Protein AF-I7Z9V4-F1 (afdb_monomer_lite)

pLDDT: mean 85.94, std 7.84, range [61.59, 96.0]

Structure (mmCIF, N/CA/C/O backbone):
data_AF-I7Z9V4-F1
#
_entry.id   AF-I7Z9V4-F1
#
loop_
_atom_site.group_PDB
_atom_site.id
_atom_site.type_symbol
_atom_site.label_atom_id
_atom_site.label_alt_id
_atom_site.label_comp_id
_atom_site.label_asym_id
_atom_site.label_entity_id
_atom_site.label_seq_id
_atom_site.pdbx_PDB_ins_code
_atom_site.Cartn_x
_atom_site.Cartn_y
_atom_site.Cartn_z
_atom_site.occupancy
_atom_site.B_iso_or_equiv
_atom_site.auth_seq_id
_atom_site.auth_comp_id
_atom_site.auth_asym_id
_atom_site.auth_atom_id
_atom_site.pdbx_PDB_model_num
ATOM 1 N N . MET A 1 1 ? 16.704 -8.559 -14.288 1.00 62.06 1 MET A N 1
ATOM 2 C CA . MET A 1 1 ? 15.448 -8.870 -13.557 1.00 62.06 1 MET A CA 1
ATOM 3 C C . MET A 1 1 ? 15.035 -7.583 -12.851 1.00 62.06 1 MET A C 1
ATOM 5 O O . MET A 1 1 ? 15.933 -6.835 -12.492 1.00 62.06 1 MET A O 1
ATOM 9 N N . ARG A 1 2 ? 13.741 -7.249 -12.738 1.00 76.56 2 ARG A N 1
ATOM 10 C CA . ARG A 1 2 ? 13.324 -6.050 -11.986 1.00 76.56 2 ARG A CA 1
ATOM 11 C C . ARG A 1 2 ? 13.035 -6.432 -10.541 1.00 76.56 2 ARG A C 1
ATOM 13 O O . ARG A 1 2 ? 12.308 -7.393 -10.304 1.00 76.56 2 ARG A O 1
ATOM 20 N N . GLU A 1 3 ? 13.613 -5.685 -9.614 1.00 88.94 3 GLU A N 1
ATOM 21 C CA . GLU A 1 3 ? 13.333 -5.782 -8.184 1.00 88.94 3 GLU A CA 1
ATOM 22 C C . GLU A 1 3 ? 12.422 -4.625 -7.778 1.00 88.94 3 GLU A C 1
ATOM 24 O O . GLU A 1 3 ? 12.515 -3.532 -8.342 1.00 88.94 3 GLU A O 1
ATOM 29 N N . LEU A 1 4 ? 11.540 -4.869 -6.810 1.00 91.19 4 LEU A N 1
ATOM 30 C CA . LEU A 1 4 ? 10.693 -3.848 -6.206 1.00 91.19 4 LEU A CA 1
ATOM 31 C C . LEU A 1 4 ? 11.078 -3.669 -4.738 1.00 91.19 4 LEU A C 1
ATOM 33 O O . LEU A 1 4 ? 11.010 -4.610 -3.947 1.00 91.19 4 LEU A O 1
ATOM 37 N N . VAL A 1 5 ? 11.425 -2.444 -4.359 1.00 92.44 5 VAL A N 1
ATOM 38 C CA . VAL A 1 5 ? 11.632 -2.040 -2.966 1.00 92.44 5 VAL A CA 1
ATOM 39 C C . VAL A 1 5 ? 10.415 -1.271 -2.494 1.00 92.44 5 VAL A C 1
ATOM 41 O O . VAL A 1 5 ? 10.036 -0.278 -3.100 1.00 92.44 5 VAL A O 1
ATOM 44 N N . PHE A 1 6 ? 9.841 -1.719 -1.385 1.00 93.19 6 PHE A N 1
ATOM 45 C CA . PHE A 1 6 ? 8.709 -1.097 -0.718 1.00 93.19 6 PHE A CA 1
ATOM 46 C C . PHE A 1 6 ? 9.209 -0.415 0.550 1.00 93.19 6 PHE A C 1
ATOM 48 O O . PHE A 1 6 ? 9.813 -1.070 1.400 1.00 93.19 6 PHE A O 1
ATOM 55 N N . GLU A 1 7 ? 8.912 0.869 0.708 1.00 93.62 7 GLU A N 1
ATOM 56 C CA . GLU A 1 7 ? 9.050 1.611 1.956 1.00 93.62 7 GLU A CA 1
ATOM 57 C C . GLU A 1 7 ? 7.664 1.960 2.499 1.00 93.62 7 GLU A C 1
ATOM 59 O O . GLU A 1 7 ? 6.895 2.696 1.880 1.00 93.62 7 GLU A O 1
ATOM 64 N N . LEU A 1 8 ? 7.335 1.415 3.669 1.00 93.31 8 LEU A N 1
ATOM 65 C CA . LEU A 1 8 ? 5.993 1.454 4.244 1.00 93.31 8 LEU A CA 1
ATOM 66 C C . LEU A 1 8 ? 6.003 2.180 5.589 1.00 93.31 8 LEU A C 1
ATOM 68 O O . LEU A 1 8 ? 6.822 1.886 6.463 1.00 93.31 8 LEU A O 1
ATOM 72 N N . ARG A 1 9 ? 5.078 3.124 5.781 1.00 92.06 9 ARG A N 1
ATOM 73 C CA . ARG A 1 9 ? 4.925 3.889 7.029 1.00 92.06 9 ARG A CA 1
ATOM 74 C C . ARG A 1 9 ? 3.462 3.921 7.450 1.00 92.06 9 ARG A C 1
ATOM 76 O O . ARG A 1 9 ? 2.615 4.442 6.728 1.00 92.06 9 ARG A O 1
ATOM 83 N N . PHE A 1 10 ? 3.174 3.406 8.640 1.00 90.75 10 PHE A N 1
ATOM 84 C CA . PHE A 1 10 ? 1.813 3.322 9.166 1.00 90.75 10 PHE A CA 1
ATOM 85 C C . PHE A 1 10 ? 1.508 4.480 10.109 1.00 90.75 10 PHE A C 1
ATOM 87 O O . PHE A 1 10 ? 2.276 4.760 11.035 1.00 90.75 10 PHE A O 1
ATOM 94 N N . LYS A 1 11 ? 0.352 5.108 9.909 1.00 89.94 11 LYS A N 1
ATOM 95 C CA . LYS A 1 11 ? -0.193 6.151 10.778 1.00 89.94 11 LYS A CA 1
ATOM 96 C C . LYS A 1 11 ? -1.550 5.700 11.297 1.00 89.94 11 LYS A C 1
ATOM 98 O O . LYS A 1 11 ? -2.368 5.191 10.542 1.00 89.94 11 LYS A O 1
ATOM 103 N N . GLY A 1 12 ? -1.758 5.844 12.594 1.00 85.25 12 GLY A N 1
ATOM 104 C CA . GLY A 1 12 ? -3.032 5.614 13.249 1.00 85.25 12 GLY A CA 1
ATOM 105 C C . GLY A 1 12 ? -3.822 6.906 13.383 1.00 85.25 12 GLY A C 1
ATOM 106 O O . GLY A 1 12 ? -3.581 7.902 12.697 1.00 85.25 12 GLY A O 1
ATOM 107 N N . GLU A 1 13 ? -4.744 6.890 14.333 1.00 80.25 13 GLU A N 1
ATOM 108 C CA . GLU A 1 13 ? -5.610 8.017 14.640 1.00 80.25 13 GLU A CA 1
ATOM 109 C C . GLU A 1 13 ? -4.804 9.284 14.986 1.00 80.25 13 GLU A C 1
ATOM 111 O O . GLU A 1 13 ? -3.750 9.227 15.633 1.00 80.25 13 GLU A O 1
ATOM 116 N N . ALA A 1 14 ? -5.277 10.439 14.505 1.00 78.50 14 ALA A N 1
ATOM 117 C CA . ALA A 1 14 ? -4.595 11.733 14.625 1.00 78.50 14 ALA A CA 1
ATOM 118 C C . ALA A 1 14 ? -3.151 11.764 14.063 1.00 78.50 14 ALA A C 1
ATOM 120 O O . ALA A 1 14 ? -2.333 12.580 14.487 1.00 78.50 14 ALA A O 1
ATOM 121 N N . GLY A 1 15 ? -2.820 10.879 13.113 1.00 76.12 15 GLY A N 1
ATOM 122 C CA . GLY A 1 15 ? -1.522 10.865 12.432 1.00 76.12 15 GLY A CA 1
ATOM 123 C C . GLY A 1 15 ? -0.374 10.281 13.260 1.00 76.12 15 GLY A C 1
ATOM 124 O O . GLY A 1 15 ? 0.785 10.396 12.854 1.00 76.12 15 GLY A O 1
ATOM 125 N N . LYS A 1 16 ? -0.670 9.651 14.406 1.00 82.38 16 LYS A N 1
ATOM 126 C CA . LYS A 1 16 ? 0.355 9.035 15.258 1.00 82.38 16 LYS A CA 1
ATOM 127 C C . LYS A 1 16 ? 1.026 7.867 14.527 1.00 82.38 16 LYS A C 1
ATOM 129 O O . LYS A 1 16 ? 0.317 6.980 14.051 1.00 82.38 16 LYS A O 1
ATOM 134 N N . PRO A 1 17 ? 2.365 7.815 14.438 1.00 83.62 17 PRO A N 1
ATOM 135 C CA . PRO A 1 17 ? 3.048 6.678 13.832 1.00 83.62 17 PRO A CA 1
ATOM 136 C C . PRO A 1 17 ? 2.796 5.410 14.661 1.00 83.62 17 PRO A C 1
ATOM 138 O O . PRO A 1 17 ? 2.938 5.435 15.882 1.00 83.62 17 PRO A O 1
ATOM 141 N N . LEU A 1 18 ? 2.411 4.314 14.001 1.00 78.88 18 LEU A N 1
ATOM 142 C CA . LEU A 1 18 ? 2.132 3.032 14.670 1.00 78.88 18 LEU A CA 1
ATOM 143 C C . LEU A 1 18 ? 3.340 2.089 14.683 1.00 78.88 18 LEU A C 1
ATOM 145 O O . LEU A 1 18 ? 3.463 1.271 15.589 1.00 78.88 18 LEU A O 1
ATOM 149 N N . LEU A 1 19 ? 4.218 2.187 13.680 1.00 71.56 19 LEU A N 1
ATOM 150 C CA . LEU A 1 19 ? 5.399 1.339 13.507 1.00 71.56 19 LEU A CA 1
ATOM 151 C C . LEU A 1 19 ? 6.548 2.146 12.890 1.00 71.56 19 LEU A C 1
ATOM 153 O O . LEU A 1 19 ? 6.319 3.134 12.186 1.00 71.56 19 LEU A O 1
ATOM 157 N N . SER A 1 20 ? 7.780 1.690 13.118 1.00 65.56 20 SER A N 1
ATOM 158 C CA . SER A 1 20 ? 8.951 2.151 12.367 1.00 65.56 20 SER A CA 1
ATOM 159 C C . SER A 1 20 ? 8.789 1.849 10.869 1.00 65.56 20 SER A C 1
ATOM 161 O O . SER A 1 20 ? 8.086 0.894 10.527 1.00 65.56 20 SER A O 1
ATOM 163 N N . PRO A 1 21 ? 9.433 2.624 9.973 1.00 67.75 21 PRO A N 1
ATOM 164 C CA . PRO A 1 21 ? 9.403 2.352 8.541 1.00 67.75 21 PRO A CA 1
ATOM 165 C C . PRO A 1 21 ? 9.775 0.897 8.253 1.00 67.75 21 PRO A C 1
ATOM 167 O O . PRO A 1 21 ? 10.824 0.420 8.688 1.00 67.75 21 PRO A O 1
ATOM 170 N N . TYR A 1 22 ? 8.895 0.197 7.547 1.00 80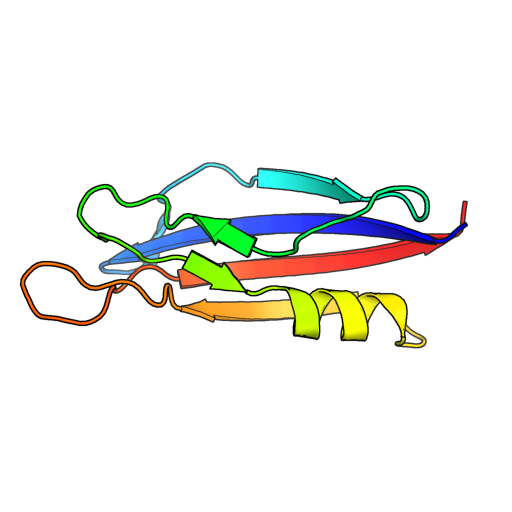.06 22 TYR A N 1
ATOM 171 C CA . TYR A 1 22 ? 9.090 -1.194 7.170 1.00 80.06 22 TYR A CA 1
ATOM 172 C C . TYR A 1 22 ? 9.560 -1.248 5.721 1.00 80.06 22 TYR A C 1
ATOM 174 O O . TYR A 1 22 ? 8.934 -0.646 4.846 1.00 80.06 22 TYR A O 1
ATOM 182 N N . LYS A 1 23 ? 10.674 -1.944 5.480 1.00 84.62 23 LYS A N 1
ATOM 183 C CA . LYS A 1 23 ? 11.255 -2.105 4.150 1.00 84.62 23 LYS A CA 1
ATOM 184 C C . LYS A 1 23 ? 11.156 -3.558 3.718 1.00 84.62 23 LYS A C 1
ATOM 186 O O . LYS A 1 23 ? 11.632 -4.438 4.432 1.00 84.62 23 LYS A O 1
ATOM 191 N N . GLN A 1 24 ? 10.574 -3.793 2.549 1.00 85.25 24 GLN A N 1
ATOM 192 C CA . GLN A 1 24 ? 10.458 -5.125 1.962 1.00 85.25 24 GLN A CA 1
ATOM 193 C C . GLN A 1 24 ? 10.945 -5.103 0.516 1.00 85.25 24 GLN A C 1
ATOM 195 O O . GLN A 1 24 ? 10.718 -4.132 -0.203 1.00 85.25 24 GLN A O 1
ATOM 200 N N . ILE A 1 25 ? 11.643 -6.160 0.107 1.00 85.12 25 ILE A N 1
ATOM 201 C CA . ILE A 1 25 ? 12.190 -6.308 -1.242 1.00 85.12 25 ILE A CA 1
ATOM 202 C C . ILE A 1 25 ? 11.529 -7.523 -1.877 1.00 85.12 25 ILE A C 1
ATOM 204 O O . ILE A 1 25 ? 11.470 -8.583 -1.253 1.00 85.12 25 ILE A O 1
ATOM 208 N N . TYR A 1 26 ? 11.034 -7.348 -3.096 1.00 84.50 26 TYR A N 1
ATOM 209 C CA . TYR A 1 26 ? 10.477 -8.414 -3.913 1.00 84.50 26 TYR A CA 1
ATOM 210 C C . TYR A 1 26 ? 11.303 -8.558 -5.186 1.00 84.50 26 TYR A C 1
ATOM 212 O O . TYR A 1 26 ? 11.519 -7.584 -5.910 1.00 84.50 26 TYR A O 1
ATOM 220 N N . THR A 1 27 ? 11.751 -9.776 -5.461 1.00 82.06 27 THR A N 1
ATOM 221 C CA . THR A 1 27 ? 12.483 -10.132 -6.678 1.00 82.06 27 THR A CA 1
ATOM 222 C C . THR A 1 27 ? 11.534 -10.781 -7.690 1.00 82.06 27 THR A C 1
ATOM 224 O O . THR A 1 27 ? 10.471 -11.290 -7.333 1.00 82.06 27 THR A O 1
ATOM 227 N N . GLY A 1 28 ? 11.883 -10.734 -8.979 1.00 72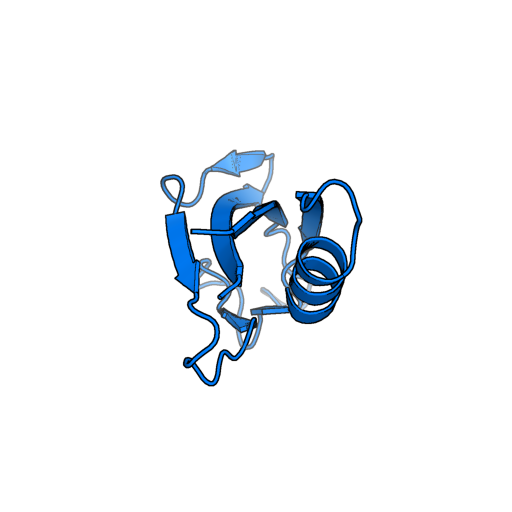.81 28 GLY A N 1
ATOM 228 C CA . GLY A 1 28 ? 10.997 -11.184 -10.064 1.00 72.81 28 GLY A CA 1
ATOM 229 C C . GLY A 1 28 ? 10.697 -12.690 -10.088 1.00 72.81 28 GLY A C 1
ATOM 230 O O . GLY A 1 28 ? 9.813 -13.122 -10.822 1.00 72.81 28 GLY A O 1
ATOM 231 N N . ASP A 1 29 ? 11.423 -13.487 -9.310 1.00 72.88 29 ASP A N 1
ATOM 232 C CA . ASP A 1 29 ? 11.208 -14.920 -9.091 1.00 72.88 29 ASP A CA 1
ATOM 233 C C . ASP A 1 29 ? 10.269 -15.227 -7.908 1.00 72.88 29 ASP A C 1
ATOM 235 O O . ASP A 1 29 ? 9.848 -16.374 -7.738 1.00 72.88 29 ASP A O 1
ATOM 239 N N . MET A 1 30 ? 9.887 -14.224 -7.109 1.00 76.94 30 MET A N 1
ATOM 240 C CA . MET A 1 30 ? 8.940 -14.404 -6.009 1.00 76.94 30 MET A CA 1
ATOM 241 C C . MET A 1 30 ? 7.496 -14.388 -6.518 1.00 76.94 30 MET A C 1
ATOM 243 O O . MET A 1 30 ? 7.050 -13.433 -7.152 1.00 76.94 30 MET A O 1
ATOM 247 N N . GLN A 1 31 ? 6.709 -15.401 -6.145 1.00 67.75 31 GLN A N 1
ATOM 248 C CA . GLN A 1 31 ? 5.250 -15.265 -6.141 1.00 67.75 31 GLN A CA 1
ATOM 249 C C . GLN A 1 31 ? 4.864 -14.364 -4.963 1.00 67.75 31 GLN A C 1
ATOM 251 O O . GLN A 1 31 ? 4.787 -14.812 -3.819 1.00 67.75 31 GLN A O 1
ATOM 256 N N . ALA A 1 32 ? 4.702 -13.072 -5.239 1.00 72.38 32 ALA A N 1
ATOM 257 C CA . ALA A 1 32 ? 4.383 -12.066 -4.238 1.00 72.38 32 ALA A CA 1
ATOM 258 C C . ALA A 1 32 ? 2.872 -11.816 -4.167 1.00 72.38 32 ALA A C 1
ATOM 260 O O . ALA A 1 32 ? 2.229 -11.544 -5.178 1.00 72.38 32 ALA A O 1
ATOM 261 N N . PHE A 1 33 ? 2.323 -11.848 -2.954 1.00 79.06 33 PHE A N 1
ATOM 262 C CA . PHE A 1 33 ? 1.020 -11.264 -2.655 1.00 79.06 33 PHE A CA 1
ATOM 263 C C . PHE A 1 33 ? 1.267 -9.904 -2.012 1.00 79.06 33 PHE A C 1
ATOM 265 O O . PHE A 1 33 ? 1.863 -9.824 -0.939 1.00 79.06 33 PHE A O 1
ATOM 272 N N . PHE A 1 34 ? 0.821 -8.830 -2.659 1.00 86.56 34 PHE A N 1
ATOM 273 C CA . PHE A 1 34 ? 1.017 -7.462 -2.174 1.00 86.56 34 PHE A CA 1
ATOM 274 C C . PHE A 1 34 ? -0.060 -7.058 -1.157 1.00 86.56 34 PHE A C 1
ATOM 276 O O . PHE A 1 34 ? -0.567 -5.937 -1.176 1.00 86.56 34 PHE A O 1
ATOM 283 N N . GLU A 1 35 ? -0.412 -7.980 -0.261 1.00 87.94 35 GLU A N 1
ATOM 284 C CA . GLU A 1 35 ? -1.365 -7.749 0.817 1.00 87.94 35 GLU A CA 1
ATOM 285 C C . GLU A 1 35 ? -0.641 -7.627 2.158 1.00 87.94 35 GLU A C 1
ATOM 287 O O . GLU A 1 35 ? 0.147 -8.492 2.541 1.00 87.94 35 GLU A O 1
ATOM 292 N N . LEU A 1 36 ? -0.934 -6.559 2.902 1.00 89.00 36 LEU A N 1
ATOM 293 C CA . LEU A 1 36 ? -0.437 -6.371 4.264 1.00 89.00 36 LEU A CA 1
ATOM 294 C C . LEU A 1 36 ? -1.583 -6.321 5.265 1.00 89.00 36 LEU A C 1
ATOM 296 O O . LEU A 1 36 ? -2.577 -5.627 5.061 1.00 89.00 36 LEU A O 1
ATOM 300 N N . GLN A 1 37 ? -1.406 -7.001 6.393 1.00 88.50 37 GLN A N 1
ATOM 301 C CA . GLN A 1 37 ? -2.343 -6.938 7.510 1.00 88.50 37 GLN A CA 1
ATOM 302 C C . GLN A 1 37 ? -2.288 -5.571 8.204 1.00 88.50 37 GLN A C 1
ATOM 304 O O . GLN A 1 37 ? -1.235 -4.934 8.296 1.00 88.50 37 GLN A O 1
ATOM 309 N N . CYS A 1 38 ? -3.433 -5.123 8.713 1.00 88.62 38 CYS A N 1
ATOM 310 C CA . CYS A 1 38 ? -3.517 -3.895 9.496 1.00 88.62 38 CYS A CA 1
ATOM 311 C C . CYS A 1 38 ? -2.742 -4.056 10.818 1.00 88.62 38 CYS A C 1
ATOM 313 O O . CYS A 1 38 ? -3.014 -4.997 11.561 1.00 88.62 38 CYS A O 1
ATOM 315 N N . PRO A 1 39 ? -1.800 -3.158 11.165 1.00 86.25 39 PRO A N 1
ATOM 316 C CA . PRO A 1 39 ? -0.978 -3.331 12.365 1.00 86.25 39 PRO A CA 1
ATOM 317 C C . PRO A 1 39 ? -1.724 -3.027 13.674 1.00 86.25 39 PRO A C 1
ATOM 319 O O . PRO A 1 39 ? -1.240 -3.364 14.753 1.00 86.25 39 PRO A O 1
ATOM 322 N N . SER A 1 40 ? -2.889 -2.374 13.605 1.00 83.69 40 SER A N 1
ATOM 323 C CA . SER A 1 40 ? -3.707 -2.102 14.787 1.00 83.69 40 SER A CA 1
ATOM 324 C C . SER A 1 40 ? -4.491 -3.345 15.201 1.00 83.69 40 SER A C 1
ATOM 326 O O . SER A 1 40 ? -5.267 -3.880 14.415 1.00 83.69 40 SER A O 1
ATOM 328 N N . ARG A 1 41 ? -4.354 -3.755 16.468 1.00 80.75 41 ARG A N 1
ATOM 329 C CA . ARG A 1 41 ? -5.116 -4.876 17.052 1.00 80.75 41 ARG A CA 1
ATOM 330 C C . ARG A 1 41 ? -6.618 -4.617 17.116 1.00 80.75 41 ARG A C 1
ATOM 332 O O . ARG A 1 41 ? -7.398 -5.560 17.162 1.00 80.75 41 ARG A O 1
ATOM 339 N N . GLU A 1 42 ? -7.011 -3.350 17.140 1.00 82.38 42 GLU A N 1
ATOM 340 C CA . GLU A 1 42 ? -8.415 -2.940 17.183 1.00 82.38 42 GLU A CA 1
ATOM 341 C C . GLU A 1 42 ? -9.087 -3.056 15.808 1.00 82.38 42 GLU A C 1
ATOM 343 O O . GLU A 1 42 ? -10.311 -3.084 15.718 1.00 82.38 42 GLU A O 1
ATOM 348 N N . CYS A 1 43 ? -8.284 -3.161 14.745 1.00 85.06 43 CYS A N 1
ATOM 349 C CA . CYS A 1 43 ? -8.733 -3.309 13.370 1.00 85.06 43 CYS A CA 1
ATOM 350 C C . CYS A 1 43 ? -8.822 -4.784 12.980 1.00 85.06 43 CYS A C 1
ATOM 352 O O . CYS A 1 43 ? -7.871 -5.364 12.454 1.00 85.06 43 CYS A O 1
ATOM 354 N N . ALA A 1 44 ? 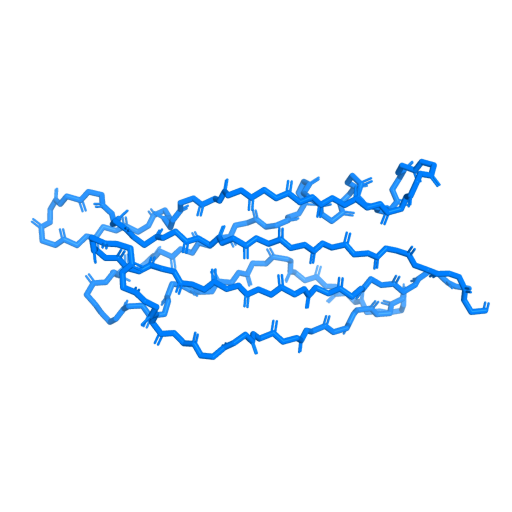-9.984 -5.391 13.216 1.00 79.38 44 ALA A N 1
ATOM 355 C CA . ALA A 1 44 ? -10.219 -6.786 12.864 1.00 79.38 44 ALA A CA 1
ATOM 356 C C . ALA A 1 44 ? -10.433 -6.961 11.349 1.00 79.38 44 ALA A C 1
ATOM 358 O O . ALA A 1 44 ? -11.115 -6.157 10.707 1.00 79.38 44 ALA A O 1
ATOM 359 N N . GLY A 1 45 ? -9.859 -8.032 10.785 1.00 76.00 45 GLY A N 1
ATOM 360 C CA . GLY A 1 45 ? -10.086 -8.464 9.396 1.00 76.00 45 GLY A CA 1
ATOM 361 C C . GLY A 1 45 ? -9.641 -7.470 8.317 1.00 76.00 45 GLY A C 1
ATOM 362 O O . GLY A 1 45 ? -10.076 -7.574 7.174 1.00 76.00 45 GLY A O 1
ATOM 363 N N . GLY A 1 46 ? -8.823 -6.480 8.682 1.00 84.62 46 GLY A N 1
ATOM 364 C CA . GLY A 1 46 ? -8.408 -5.395 7.803 1.00 84.62 46 GLY A CA 1
ATOM 365 C C . GLY A 1 46 ? -7.022 -5.581 7.209 1.00 84.62 46 GLY A C 1
ATOM 366 O O . GLY A 1 46 ? -6.124 -6.141 7.834 1.00 84.62 46 GLY A O 1
ATOM 367 N N . GLY A 1 47 ? -6.817 -4.998 6.035 1.00 90.75 47 GLY A N 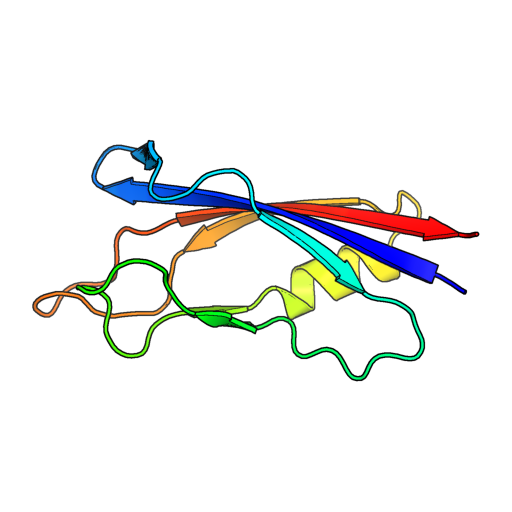1
ATOM 368 C CA . GLY A 1 47 ? -5.509 -4.949 5.405 1.00 90.75 47 GLY A CA 1
ATOM 369 C C . GLY A 1 47 ? -5.407 -3.874 4.336 1.00 90.75 47 GLY A C 1
ATOM 370 O O . GLY A 1 47 ? -6.337 -3.088 4.114 1.00 90.75 47 GLY A O 1
ATOM 371 N N . PHE A 1 48 ? -4.253 -3.870 3.688 1.00 92.38 48 PHE A N 1
ATOM 372 C CA . PHE A 1 48 ? -3.878 -3.014 2.577 1.00 92.38 48 PHE A CA 1
ATOM 373 C C . PHE A 1 48 ? -3.613 -3.897 1.363 1.00 92.38 48 PHE A C 1
ATOM 375 O O . PHE A 1 48 ? -2.995 -4.947 1.501 1.00 92.38 48 PHE A O 1
ATOM 382 N N . ASP A 1 49 ? -4.071 -3.461 0.192 1.00 92.38 49 ASP A N 1
ATOM 383 C CA . ASP A 1 49 ? -3.715 -4.071 -1.091 1.00 92.38 49 ASP A CA 1
ATOM 384 C C . ASP A 1 49 ? -2.836 -3.074 -1.841 1.00 92.38 49 ASP A C 1
ATOM 386 O O . ASP A 1 49 ? -3.253 -1.944 -2.110 1.00 92.38 49 ASP A O 1
ATOM 390 N N . LEU A 1 50 ? -1.603 -3.487 -2.101 1.00 93.50 50 LEU A N 1
ATOM 391 C CA . LEU A 1 50 ? -0.588 -2.730 -2.817 1.00 93.50 50 LEU A CA 1
ATOM 392 C C . LEU A 1 50 ? -0.427 -3.221 -4.261 1.00 93.50 50 LEU A C 1
ATOM 394 O O . LEU A 1 50 ? 0.419 -2.680 -4.964 1.00 93.50 50 LEU A O 1
ATOM 398 N N . SER A 1 51 ? -1.224 -4.187 -4.731 1.00 91.88 51 SER A N 1
ATOM 399 C CA . SER A 1 51 ? -1.057 -4.813 -6.053 1.00 91.88 51 SER A CA 1
ATOM 400 C C . SER A 1 51 ? -1.083 -3.776 -7.170 1.00 91.88 51 SER A C 1
ATOM 402 O O . SER A 1 51 ? -0.140 -3.672 -7.943 1.00 91.88 51 SER A O 1
ATOM 404 N N . THR A 1 52 ? -2.079 -2.883 -7.173 1.00 92.06 52 THR A N 1
ATOM 405 C CA . THR A 1 52 ? -2.148 -1.795 -8.165 1.00 92.06 52 THR A CA 1
ATOM 406 C C . THR A 1 52 ? -0.960 -0.828 -8.080 1.00 92.06 52 THR A C 1
ATOM 408 O O . THR A 1 52 ? -0.535 -0.281 -9.096 1.00 92.06 52 THR A O 1
ATOM 411 N N . ALA A 1 53 ? -0.426 -0.575 -6.883 1.00 93.25 53 ALA A N 1
ATOM 412 C CA . ALA A 1 53 ? 0.736 0.295 -6.708 1.00 93.25 53 ALA A CA 1
ATOM 413 C C . ALA A 1 53 ? 2.028 -0.388 -7.188 1.00 93.25 53 ALA A C 1
ATOM 415 O O . ALA A 1 53 ? 2.847 0.237 -7.862 1.00 93.25 53 ALA A O 1
ATOM 416 N N . ALA A 1 54 ? 2.167 -1.683 -6.902 1.00 91.56 54 ALA A N 1
ATOM 417 C CA . ALA A 1 54 ? 3.250 -2.531 -7.377 1.00 91.56 54 ALA A CA 1
ATOM 418 C C . ALA A 1 54 ? 3.242 -2.630 -8.909 1.00 91.56 54 ALA A C 1
ATOM 420 O O . ALA A 1 54 ? 4.273 -2.386 -9.530 1.00 91.56 54 ALA A O 1
ATOM 421 N N . ASP A 1 55 ? 2.077 -2.870 -9.518 1.00 90.56 55 ASP A N 1
ATOM 422 C CA . ASP A 1 55 ? 1.902 -2.925 -10.975 1.00 90.56 55 ASP A CA 1
ATOM 423 C C . ASP A 1 55 ? 2.288 -1.599 -11.639 1.00 90.56 55 ASP A C 1
ATOM 425 O O . ASP A 1 55 ? 2.974 -1.580 -12.662 1.00 90.56 55 ASP A O 1
ATOM 429 N N . ARG A 1 56 ? 1.899 -0.465 -11.036 1.00 91.50 56 ARG A N 1
ATOM 430 C CA . ARG A 1 56 ? 2.305 0.864 -11.519 1.00 91.50 56 ARG A CA 1
ATOM 431 C C . ARG A 1 56 ? 3.813 1.065 -11.430 1.00 91.50 56 ARG A C 1
ATOM 433 O O . ARG A 1 56 ? 4.404 1.541 -12.396 1.00 91.50 56 ARG A O 1
ATOM 440 N N . ALA A 1 57 ? 4.440 0.712 -10.309 1.00 91.75 57 ALA A N 1
ATOM 441 C CA . ALA A 1 57 ? 5.890 0.822 -10.173 1.00 91.75 57 ALA A CA 1
ATOM 442 C C . ALA A 1 57 ? 6.605 -0.084 -11.192 1.00 91.75 57 ALA A C 1
ATOM 444 O O . ALA A 1 57 ? 7.495 0.372 -11.901 1.00 91.75 57 ALA A O 1
ATOM 445 N N . ALA A 1 58 ? 6.159 -1.332 -11.343 1.00 89.19 58 ALA A N 1
ATOM 446 C CA . ALA A 1 58 ? 6.750 -2.300 -12.262 1.00 89.19 58 ALA A CA 1
ATOM 447 C C . ALA A 1 58 ? 6.572 -1.930 -13.747 1.00 89.19 58 ALA A C 1
ATOM 449 O O . ALA A 1 58 ? 7.470 -2.201 -14.549 1.00 89.19 58 ALA A O 1
ATOM 450 N N . GLY A 1 59 ? 5.430 -1.336 -14.114 1.00 87.19 59 GLY A N 1
ATOM 451 C CA . GLY A 1 59 ? 5.062 -1.011 -15.497 1.00 87.19 59 GLY A CA 1
ATOM 452 C C . GLY A 1 59 ? 5.371 0.420 -15.947 1.00 87.19 59 GLY A C 1
ATOM 453 O O . GLY A 1 59 ? 5.382 0.685 -17.149 1.00 87.19 59 GLY A O 1
ATOM 454 N N . SER A 1 60 ? 5.618 1.352 -15.023 1.00 86.00 60 SER A N 1
ATOM 455 C CA . SER A 1 60 ? 5.944 2.743 -15.369 1.00 86.00 60 SER A CA 1
ATOM 456 C C . SER A 1 60 ? 7.380 2.899 -15.878 1.00 86.00 60 SER A C 1
ATOM 458 O O . SER A 1 60 ? 8.270 2.104 -15.567 1.00 86.00 60 SER A O 1
ATOM 460 N N . HIS A 1 61 ? 7.607 3.951 -16.669 1.00 83.25 61 HIS A N 1
ATOM 461 C CA . HIS A 1 61 ? 8.944 4.330 -17.128 1.00 83.25 61 HIS A CA 1
ATOM 462 C C . HIS A 1 61 ? 9.842 4.755 -15.958 1.00 83.25 61 HIS A C 1
ATOM 464 O O . HIS A 1 61 ? 10.987 4.322 -15.876 1.00 83.25 61 HIS A O 1
ATOM 470 N N . ASP A 1 62 ? 9.297 5.551 -15.035 1.00 86.31 62 ASP A N 1
ATOM 471 C CA . ASP A 1 62 ? 10.050 6.112 -13.909 1.00 86.31 62 ASP A CA 1
ATOM 472 C C . ASP A 1 62 ? 10.292 5.088 -12.794 1.00 86.31 62 ASP A C 1
ATOM 474 O O . ASP A 1 62 ? 11.127 5.308 -11.923 1.00 86.31 62 ASP A O 1
ATOM 478 N N . GLY A 1 63 ? 9.570 3.963 -12.817 1.00 90.50 63 GLY A N 1
ATOM 479 C CA . GLY A 1 63 ? 9.737 2.879 -11.860 1.00 90.50 63 GLY A CA 1
ATOM 480 C C . GLY A 1 63 ? 9.243 3.208 -10.453 1.00 90.50 63 GLY A C 1
ATOM 481 O O . GLY A 1 63 ? 9.557 2.476 -9.528 1.00 90.50 63 GLY A O 1
ATOM 482 N N . ILE A 1 64 ? 8.505 4.300 -10.241 1.00 93.50 64 ILE A N 1
ATOM 483 C CA . ILE A 1 64 ? 8.141 4.774 -8.898 1.00 93.50 64 ILE A CA 1
ATOM 484 C C . ILE A 1 64 ? 6.620 4.812 -8.739 1.00 93.50 64 ILE A C 1
ATOM 486 O O . ILE A 1 64 ? 5.893 5.297 -9.606 1.00 93.50 64 ILE A O 1
ATOM 490 N N . SER A 1 65 ? 6.127 4.341 -7.594 1.00 95.25 65 SER A N 1
ATOM 491 C CA . SER A 1 65 ? 4.746 4.544 -7.156 1.00 95.25 65 SER A CA 1
ATOM 492 C C . SER A 1 65 ? 4.709 4.940 -5.687 1.00 95.25 65 SER A C 1
ATOM 494 O O . SER A 1 65 ? 5.291 4.263 -4.849 1.00 95.25 65 SER A O 1
ATOM 496 N N . HIS A 1 66 ? 3.997 6.011 -5.350 1.00 96.00 66 HIS A N 1
ATOM 497 C CA . HIS A 1 66 ? 3.794 6.419 -3.963 1.00 96.00 66 HIS A CA 1
ATOM 498 C C . HIS A 1 66 ? 2.343 6.798 -3.692 1.00 96.00 66 HIS A C 1
ATOM 500 O O . HIS A 1 66 ? 1.566 7.077 -4.610 1.00 96.00 66 HIS A O 1
ATOM 506 N N . GLY A 1 67 ? 1.966 6.835 -2.419 1.00 94.88 67 GLY A N 1
ATOM 507 C CA . GLY A 1 67 ? 0.644 7.308 -2.042 1.00 94.88 67 GLY A CA 1
ATOM 508 C C . GLY A 1 67 ? 0.235 6.944 -0.629 1.00 94.88 67 GLY A C 1
ATOM 509 O O . GLY A 1 67 ? 1.046 6.554 0.211 1.00 94.88 67 GLY A O 1
ATOM 510 N N . LEU A 1 68 ? -1.063 7.102 -0.385 1.00 93.88 68 LEU A N 1
ATOM 511 C CA . LEU A 1 68 ? -1.731 6.786 0.868 1.00 93.88 68 LEU A CA 1
ATOM 512 C C . LEU A 1 68 ? -2.879 5.819 0.592 1.00 93.88 68 LEU A C 1
ATOM 514 O O . LEU A 1 68 ? -3.664 6.024 -0.334 1.00 93.88 68 LEU A O 1
ATOM 518 N N . ILE A 1 69 ? -2.985 4.783 1.415 1.00 93.12 69 ILE A N 1
ATOM 519 C CA . ILE A 1 69 ? -4.072 3.801 1.379 1.00 93.12 69 ILE A CA 1
ATOM 520 C C . ILE A 1 69 ? -4.593 3.581 2.787 1.00 93.12 69 ILE A C 1
ATOM 522 O O . ILE A 1 69 ? -3.832 3.550 3.751 1.00 93.12 69 ILE A O 1
ATOM 526 N N . LYS A 1 70 ? -5.909 3.428 2.906 1.00 91.88 70 LYS A N 1
ATOM 527 C CA . LYS A 1 70 ? -6.576 3.192 4.186 1.00 91.88 70 LYS A CA 1
ATOM 528 C C . LYS A 1 70 ? -6.732 1.701 4.434 1.00 91.88 70 LYS A C 1
ATOM 530 O O . LYS A 1 70 ? -6.996 0.935 3.507 1.00 91.88 70 LYS A O 1
ATOM 535 N N . CYS A 1 71 ? -6.594 1.311 5.693 1.00 92.12 71 CYS A N 1
ATOM 536 C CA . CYS A 1 71 ? -6.871 -0.043 6.137 1.00 92.12 71 CYS A CA 1
ATOM 537 C C . CYS A 1 71 ? -8.355 -0.354 5.907 1.00 92.12 71 CYS A C 1
ATOM 539 O O . CYS A 1 71 ? -9.225 0.384 6.365 1.00 92.12 71 CYS A O 1
ATOM 541 N N . ARG A 1 72 ? -8.653 -1.466 5.226 1.00 92.88 72 ARG A N 1
ATOM 542 C CA . ARG A 1 72 ? -10.038 -1.884 4.921 1.00 92.88 72 ARG A CA 1
ATOM 543 C C . ARG A 1 72 ? -10.782 -2.525 6.105 1.00 92.88 72 ARG A C 1
ATOM 545 O O . ARG A 1 72 ? -11.875 -3.048 5.924 1.00 92.88 72 ARG A O 1
ATOM 552 N N . GLY A 1 73 ? -10.173 -2.540 7.291 1.00 89.06 73 GLY A N 1
ATOM 553 C CA . GLY A 1 73 ? -10.731 -3.167 8.490 1.00 89.06 73 GLY A CA 1
ATOM 554 C C . GLY A 1 73 ? -11.822 -2.347 9.169 1.00 89.06 73 GLY A C 1
ATOM 555 O O . GLY A 1 73 ? -12.064 -1.185 8.833 1.00 89.06 73 GLY A O 1
ATOM 556 N N . VAL A 1 74 ? -12.432 -2.961 10.181 1.00 87.06 74 VAL A N 1
ATOM 557 C CA . VAL A 1 74 ? -13.446 -2.340 11.040 1.00 87.06 74 VAL A CA 1
ATOM 558 C C . VAL A 1 74 ? -12.969 -2.384 12.493 1.00 87.06 74 VAL A C 1
ATOM 560 O O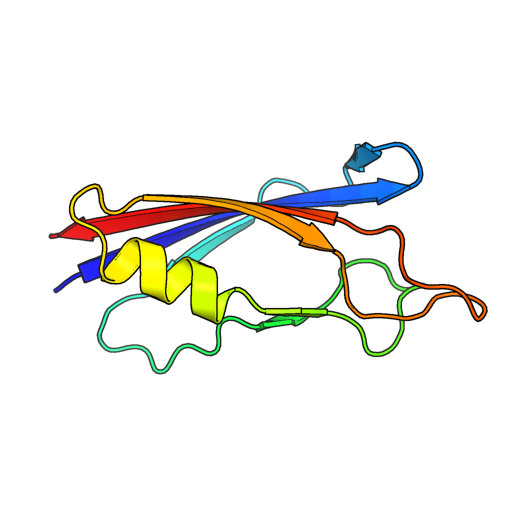 . VAL A 1 74 ? -12.455 -3.406 12.949 1.00 87.06 74 VAL A O 1
ATOM 563 N N . ALA A 1 75 ? -13.160 -1.282 13.218 1.00 85.81 75 ALA A N 1
ATOM 564 C CA . ALA A 1 75 ? -12.894 -1.139 14.645 1.00 85.81 75 ALA A CA 1
ATOM 565 C C . ALA A 1 75 ? -14.143 -0.571 15.335 1.00 85.81 75 ALA A C 1
ATOM 567 O O . ALA A 1 75 ? -14.662 0.468 14.934 1.00 85.81 75 ALA A O 1
ATOM 568 N N . GLN A 1 76 ? -14.657 -1.270 16.352 1.00 84.25 76 GLN A N 1
ATOM 569 C CA . GLN A 1 76 ? -15.833 -0.847 17.138 1.00 84.25 76 GLN A CA 1
ATOM 570 C C . GLN A 1 76 ? -17.058 -0.438 16.283 1.00 84.25 76 GLN A C 1
ATOM 572 O O . GLN A 1 76 ? -17.782 0.498 16.609 1.00 84.25 76 GLN A O 1
ATOM 577 N N . GLY A 1 77 ? -17.288 -1.125 15.157 1.00 83.12 77 GLY A N 1
ATOM 578 C CA . GLY A 1 77 ? -18.403 -0.841 14.242 1.00 83.12 77 GLY A CA 1
ATOM 579 C C . GLY A 1 77 ? -18.168 0.309 13.254 1.00 83.12 77 GLY A C 1
ATOM 580 O O . GLY A 1 77 ? -19.050 0.591 12.448 1.00 83.12 77 GLY A O 1
ATOM 581 N N . SER A 1 78 ? -16.990 0.939 13.273 1.00 85.31 78 SER A N 1
ATOM 582 C CA . SER A 1 78 ? -16.581 1.996 12.338 1.00 85.31 78 SER A CA 1
ATOM 583 C C . SER A 1 78 ? -15.397 1.566 11.472 1.00 85.31 78 SER A C 1
ATOM 585 O O . SER A 1 78 ? -14.645 0.659 11.825 1.00 85.31 78 SER A O 1
ATOM 587 N N . ALA A 1 79 ? -15.212 2.219 10.323 1.00 85.50 79 ALA A N 1
ATOM 588 C CA . ALA A 1 79 ? -14.050 1.975 9.472 1.00 85.50 79 ALA A CA 1
ATOM 589 C C . ALA A 1 79 ? -12.742 2.305 10.209 1.00 85.50 79 ALA A C 1
ATOM 591 O O . ALA A 1 79 ? -12.661 3.288 10.947 1.00 85.50 79 ALA A O 1
ATOM 592 N N . CYS A 1 80 ? -11.706 1.506 9.970 1.00 88.25 80 CYS A N 1
ATOM 593 C CA . CYS A 1 80 ? -10.392 1.748 10.546 1.00 88.25 80 CYS A CA 1
ATOM 594 C C . CYS A 1 80 ? -9.767 3.059 10.062 1.00 88.25 80 CYS A C 1
ATOM 596 O O . CYS A 1 80 ? -9.696 3.349 8.870 1.00 88.25 80 CYS A O 1
ATOM 598 N N . VAL A 1 81 ? -9.225 3.810 11.016 1.00 87.19 81 VAL A N 1
ATOM 599 C CA . VAL A 1 81 ? -8.529 5.091 10.808 1.00 87.19 81 VAL A CA 1
ATOM 600 C C . VAL A 1 81 ? -7.032 4.928 10.524 1.00 87.19 81 VAL A C 1
ATOM 602 O O . VAL A 1 81 ? -6.290 5.906 10.519 1.00 87.19 81 VAL A O 1
ATOM 605 N N . VAL A 1 82 ? -6.566 3.694 10.313 1.00 90.19 82 VAL A N 1
ATOM 606 C CA . VAL A 1 82 ? -5.159 3.414 10.013 1.00 90.19 82 VAL A CA 1
ATOM 607 C C . VAL A 1 82 ? -4.879 3.667 8.536 1.00 90.19 82 VAL A C 1
ATOM 609 O O . VAL A 1 82 ? -5.538 3.106 7.658 1.00 90.19 82 VAL A O 1
ATOM 612 N N . GLU A 1 83 ? -3.848 4.455 8.270 1.00 92.75 83 GLU A N 1
ATOM 613 C CA . GLU A 1 83 ? -3.358 4.777 6.938 1.00 92.75 83 GLU A CA 1
ATOM 614 C C . GLU A 1 83 ? -1.949 4.214 6.737 1.00 92.75 83 GLU A C 1
ATOM 616 O O . GLU A 1 83 ? -1.107 4.228 7.638 1.00 92.75 83 GLU A O 1
ATOM 621 N N . LEU A 1 84 ? -1.687 3.736 5.527 1.00 93.25 84 LEU A N 1
ATOM 622 C CA . LEU A 1 84 ? -0.376 3.338 5.051 1.00 93.25 84 LEU A CA 1
ATOM 623 C C . LEU A 1 84 ? 0.089 4.360 4.020 1.00 93.25 84 LEU A C 1
ATOM 625 O O . LEU A 1 84 ? -0.510 4.493 2.953 1.00 93.25 84 LEU A O 1
ATOM 629 N N . GLN A 1 85 ? 1.174 5.055 4.338 1.00 94.31 85 GLN A N 1
ATOM 630 C CA . GLN A 1 85 ? 1.954 5.805 3.365 1.00 94.31 85 GLN A CA 1
ATOM 631 C C . GLN A 1 85 ? 2.994 4.862 2.757 1.00 94.31 85 GLN A C 1
ATOM 633 O O . GLN A 1 85 ? 3.777 4.265 3.500 1.00 94.31 85 GLN A O 1
ATOM 638 N N . TYR A 1 86 ? 2.999 4.730 1.433 1.00 94.31 86 TYR A N 1
ATOM 639 C CA . TYR A 1 86 ? 3.916 3.847 0.717 1.00 94.31 86 TYR A CA 1
ATOM 640 C C . TYR A 1 86 ? 4.761 4.607 -0.301 1.00 94.31 86 TYR A C 1
ATOM 642 O O . TYR A 1 86 ? 4.316 5.602 -0.881 1.00 94.31 86 TYR A O 1
ATOM 650 N N . GLU A 1 87 ? 5.947 4.068 -0.548 1.00 95.50 87 GLU A N 1
ATOM 651 C CA . GLU A 1 87 ? 6.773 4.328 -1.721 1.00 95.50 87 GLU A CA 1
ATOM 652 C C . GLU A 1 87 ? 7.294 2.985 -2.243 1.00 95.50 87 GLU A C 1
ATOM 654 O O . GLU A 1 87 ? 7.778 2.159 -1.474 1.00 95.50 87 GLU A O 1
ATOM 659 N N . ILE A 1 88 ? 7.133 2.737 -3.538 1.00 94.56 88 ILE A N 1
ATOM 660 C CA . ILE A 1 88 ? 7.575 1.530 -4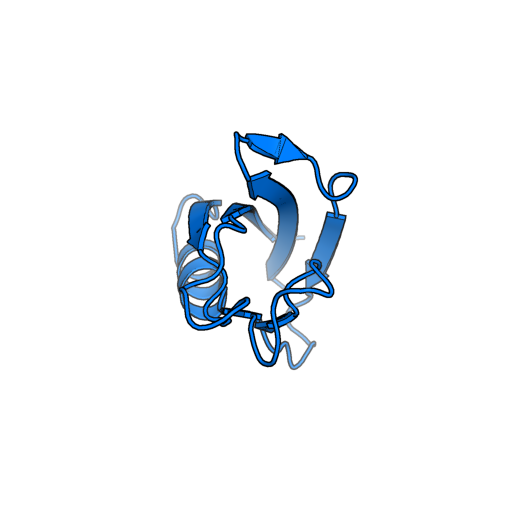.230 1.00 94.56 88 ILE A CA 1
ATOM 661 C C . ILE A 1 88 ? 8.490 1.968 -5.361 1.00 94.56 88 ILE A C 1
ATOM 663 O O . ILE A 1 88 ? 8.086 2.779 -6.195 1.00 94.56 88 ILE A O 1
ATOM 667 N N . VAL A 1 89 ? 9.696 1.413 -5.396 1.00 94.75 89 VAL A N 1
ATOM 668 C CA . VAL A 1 89 ? 10.706 1.710 -6.412 1.00 94.75 89 VAL A CA 1
ATOM 669 C C . VAL A 1 89 ? 11.093 0.424 -7.128 1.00 94.75 89 VAL A C 1
ATOM 671 O O . VAL A 1 89 ? 11.512 -0.545 -6.496 1.00 94.75 89 VAL A O 1
ATOM 674 N N . ALA A 1 90 ? 10.961 0.434 -8.448 1.00 91.94 90 ALA A N 1
ATOM 675 C CA . ALA A 1 90 ? 11.428 -0.585 -9.362 1.00 91.94 90 ALA A CA 1
ATOM 676 C C . ALA A 1 90 ? 12.823 -0.222 -9.863 1.00 91.94 90 ALA A C 1
ATOM 678 O O . ALA A 1 90 ? 13.050 0.877 -10.370 1.00 91.94 90 ALA A O 1
ATOM 679 N N . PHE A 1 91 ? 13.757 -1.157 -9.765 1.00 84.25 91 PHE A N 1
ATOM 680 C CA . PHE A 1 91 ? 15.106 -0.981 -10.287 1.00 84.25 91 PHE A CA 1
ATOM 681 C C . PHE A 1 91 ? 15.560 -2.245 -11.001 1.00 84.25 91 PHE A C 1
ATOM 683 O O . PHE A 1 91 ? 15.037 -3.344 -10.798 1.00 84.25 91 PHE A O 1
ATOM 690 N N . THR A 1 92 ? 16.502 -2.048 -11.916 1.00 75.50 92 THR A N 1
ATOM 691 C CA . THR A 1 92 ? 17.078 -3.119 -12.725 1.00 75.50 92 THR A CA 1
ATOM 692 C C . THR A 1 92 ? 18.501 -3.320 -12.237 1.00 75.50 92 THR A C 1
ATOM 694 O O . THR A 1 92 ? 19.282 -2.369 -12.264 1.00 75.50 92 THR A O 1
ATOM 697 N N . THR A 1 93 ? 18.797 -4.520 -11.751 1.00 61.59 93 THR A N 1
ATOM 698 C CA . THR A 1 93 ? 20.162 -4.983 -11.485 1.00 61.59 93 THR A CA 1
ATOM 699 C C . THR A 1 93 ? 20.852 -5.435 -12.762 1.00 61.59 93 THR A C 1
ATOM 701 O O . THR A 1 93 ? 20.156 -5.967 -13.666 1.00 61.59 93 THR A O 1
#

Secondary structure (DSSP, 8-state):
-EEEEEEEEEE-GGG-B-SPPEEEEE-TTS----EEE-S-TTSBT-EEE-HHHHHHHHHSSS-EEEEEEE---EETTEE---EEEEEEEEEE-

Foldseek 3Di:
DKKKKKWKWKAAPPRHTPDDTDIDMDDPPDPDQQWADDPDPQFPPWIDHCPVQCCCLVPDPQSKGWDKDAIQTDGPNHGGRMIMTMIMGMDDD

Organism: NCBI:txid1172194

Radius of gyration: 13.94 Å; chains: 1; bounding box: 39×27×34 Å

Sequence (93 aa):
MRELVFELRFKGEAGKPLLSPYKQIYTGDMQAFFELQCPSRECAGGGFDLSTAADRAAGSHDGISHGLIKCRGVAQGSACVVELQYEIVAFTT